Protein AF-A0A3D3VCA2-F1 (afdb_monomer_lite)

Radius of gyration: 20.14 Å; chains: 1; bounding box: 46×24×62 Å

Sequence (89 aa):
MKLVTLTRWAELTFEDPPSAATLRMWARCGRFDPPAQKVGRSYYVSSSARYFEPPPPEFIPDDDSLMSRIIRARAGIHRRPSRKKKPAS

pLDDT: mean 80.52, std 15.03, range [47.38, 95.12]

Structure (mmCIF, N/CA/C/O backbone):
data_AF-A0A3D3VCA2-F1
#
_entry.id   AF-A0A3D3VCA2-F1
#
loop_
_atom_site.group_PDB
_atom_site.id
_atom_site.type_symbol
_atom_site.label_atom_id
_atom_site.label_alt_id
_atom_site.label_comp_id
_atom_site.label_asym_id
_atom_site.label_entity_id
_atom_site.label_seq_id
_atom_site.pdbx_PDB_ins_code
_atom_site.Cartn_x
_atom_site.Cartn_y
_atom_site.Cartn_z
_atom_site.occupancy
_atom_site.B_iso_or_equiv
_atom_site.auth_seq_id
_atom_site.auth_comp_id
_atom_site.auth_asym_id
_atom_site.auth_atom_id
_atom_site.pdbx_PDB_model_num
ATOM 1 N N . MET A 1 1 ? -11.343 -8.249 13.002 1.00 66.38 1 MET A N 1
ATOM 2 C CA . MET A 1 1 ? -10.062 -7.840 12.381 1.00 66.38 1 MET A CA 1
ATOM 3 C C . MET A 1 1 ? -9.886 -6.342 12.566 1.00 66.38 1 MET A C 1
ATOM 5 O O . MET A 1 1 ? -10.854 -5.620 12.359 1.00 66.38 1 MET A O 1
ATOM 9 N N . LYS A 1 2 ? -8.712 -5.877 13.010 1.00 86.56 2 LYS A N 1
ATOM 10 C CA . LYS A 1 2 ? -8.464 -4.448 13.252 1.00 86.56 2 LYS A CA 1
ATOM 11 C C . LYS A 1 2 ? -7.815 -3.824 12.019 1.00 86.56 2 LYS A C 1
ATOM 13 O O . LYS A 1 2 ? -6.757 -4.272 11.585 1.00 86.56 2 LYS A O 1
ATOM 18 N N . LEU A 1 3 ? -8.460 -2.797 11.476 1.00 91.88 3 LEU A N 1
ATOM 19 C CA . LEU A 1 3 ? -7.925 -1.994 10.383 1.00 91.88 3 LEU A CA 1
ATOM 20 C C . LEU A 1 3 ? -7.054 -0.872 10.950 1.00 91.88 3 LEU A C 1
ATOM 22 O O . LEU A 1 3 ? -7.449 -0.173 11.883 1.00 91.88 3 LEU A O 1
ATOM 26 N N . VAL A 1 4 ? -5.865 -0.709 10.385 1.00 94.31 4 VAL A N 1
ATOM 27 C CA . VAL A 1 4 ? -4.893 0.327 10.744 1.00 94.31 4 VAL A CA 1
ATOM 28 C C . VAL A 1 4 ? -4.535 1.145 9.509 1.00 94.31 4 VAL A C 1
ATOM 30 O O . VAL A 1 4 ? -4.701 0.690 8.378 1.00 94.31 4 VAL A O 1
ATOM 33 N N . THR A 1 5 ? -4.072 2.377 9.704 1.00 95.12 5 THR A N 1
ATOM 34 C CA . THR A 1 5 ? -3.582 3.201 8.593 1.00 95.12 5 THR A CA 1
ATOM 35 C C . THR A 1 5 ? -2.287 2.618 8.034 1.00 95.12 5 THR A C 1
ATOM 37 O O . THR A 1 5 ? -1.535 1.956 8.750 1.00 95.12 5 THR A O 1
ATOM 40 N N . LEU A 1 6 ? -1.999 2.895 6.760 1.00 93.94 6 LEU A N 1
ATOM 41 C CA . LEU A 1 6 ? -0.776 2.415 6.110 1.00 93.94 6 LEU A CA 1
ATOM 42 C C . LEU A 1 6 ? 0.499 2.791 6.879 1.00 93.94 6 LEU A C 1
ATOM 44 O O . LEU A 1 6 ? 1.357 1.938 7.075 1.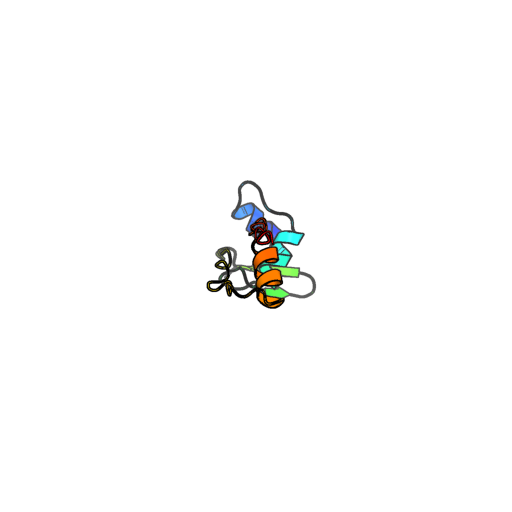00 93.94 6 LEU A O 1
ATOM 48 N N . THR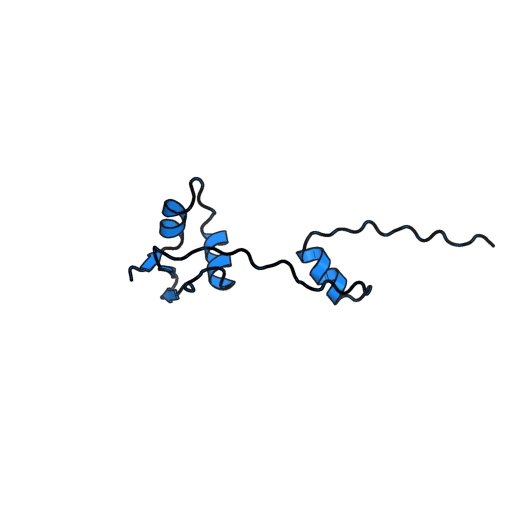 A 1 7 ? 0.607 4.041 7.339 1.00 93.88 7 THR A N 1
ATOM 49 C CA . THR A 1 7 ? 1.768 4.515 8.108 1.00 93.88 7 THR A CA 1
ATOM 50 C C . THR A 1 7 ? 1.931 3.722 9.398 1.00 93.88 7 THR A C 1
ATOM 52 O O . THR A 1 7 ? 3.018 3.238 9.689 1.00 93.88 7 THR A O 1
ATOM 55 N N . ARG A 1 8 ? 0.829 3.500 10.128 1.00 94.38 8 ARG A N 1
ATOM 56 C CA . ARG A 1 8 ? 0.871 2.754 11.384 1.00 94.38 8 ARG A CA 1
ATOM 57 C C . ARG A 1 8 ? 1.226 1.286 11.172 1.00 94.38 8 ARG A C 1
ATOM 59 O O . ARG A 1 8 ? 1.940 0.710 11.978 1.00 94.38 8 ARG A O 1
ATOM 66 N N . TRP A 1 9 ? 0.720 0.673 10.105 1.00 94.50 9 TRP A N 1
ATOM 67 C CA . TRP A 1 9 ? 1.102 -0.688 9.734 1.00 94.50 9 TRP A CA 1
ATOM 68 C C . TRP A 1 9 ? 2.599 -0.780 9.404 1.00 94.50 9 TRP A C 1
ATOM 70 O O . TRP A 1 9 ? 3.260 -1.717 9.842 1.00 94.50 9 TRP A O 1
ATOM 80 N N . ALA A 1 10 ? 3.145 0.213 8.698 1.00 93.69 10 ALA A N 1
ATOM 81 C CA . ALA A 1 10 ? 4.556 0.245 8.333 1.00 93.69 10 ALA A CA 1
ATOM 82 C C . ALA A 1 10 ? 5.474 0.387 9.555 1.00 93.69 10 ALA A C 1
ATOM 84 O O . ALA A 1 10 ? 6.424 -0.376 9.663 1.00 93.69 10 ALA A O 1
ATOM 85 N N . GLU A 1 11 ? 5.142 1.277 10.496 1.00 93.88 11 GLU A N 1
ATOM 86 C CA . GLU A 1 11 ? 5.856 1.440 11.778 1.00 93.88 11 GLU A CA 1
ATOM 87 C C . GLU A 1 11 ? 5.912 0.152 12.610 1.00 93.88 11 GLU A C 1
ATOM 89 O O . GLU A 1 11 ? 6.830 -0.046 13.394 1.00 93.88 11 GLU A O 1
ATOM 94 N N . LEU A 1 12 ? 4.895 -0.706 12.487 1.00 91.25 12 LEU A N 1
ATOM 95 C CA . LEU A 1 12 ? 4.827 -1.972 13.218 1.00 91.25 12 LEU A CA 1
ATOM 96 C C . LEU A 1 12 ? 5.552 -3.114 12.498 1.00 91.25 12 LEU A C 1
ATOM 98 O O . LEU A 1 12 ? 5.870 -4.117 13.130 1.00 91.25 12 LEU A O 1
ATOM 102 N N . THR A 1 13 ? 5.751 -2.993 11.185 1.00 90.38 13 THR A N 1
ATOM 103 C CA . THR A 1 13 ? 6.259 -4.081 10.335 1.00 90.38 13 THR A CA 1
ATOM 104 C C . THR A 1 13 ? 7.733 -3.901 9.989 1.00 90.38 13 THR A C 1
ATOM 106 O O . THR A 1 13 ? 8.452 -4.888 9.861 1.00 90.38 13 THR A O 1
ATOM 109 N N . PHE A 1 14 ? 8.185 -2.658 9.827 1.00 90.06 14 PHE A N 1
ATOM 110 C CA . PHE A 1 14 ? 9.543 -2.319 9.419 1.00 90.06 14 PHE A CA 1
ATOM 111 C C . PHE A 1 14 ? 10.236 -1.506 10.505 1.00 90.06 14 PHE A C 1
ATOM 113 O O . PHE A 1 14 ? 9.625 -0.631 11.113 1.00 90.06 14 PHE A O 1
ATOM 120 N N . GLU A 1 15 ? 11.526 -1.768 10.700 1.00 89.56 15 GLU A N 1
ATOM 121 C CA . GLU A 1 15 ? 12.380 -0.951 11.565 1.00 89.56 15 GLU A CA 1
ATOM 122 C C . GLU A 1 15 ? 12.567 0.461 10.985 1.00 89.56 15 GLU A C 1
ATOM 124 O O . GLU A 1 15 ? 12.446 1.444 11.711 1.00 89.56 15 GLU A O 1
ATOM 129 N N . ASP A 1 16 ? 12.757 0.560 9.663 1.00 91.81 16 ASP A N 1
ATOM 130 C CA . ASP A 1 16 ? 12.760 1.825 8.923 1.00 91.81 16 ASP A CA 1
ATOM 131 C C . ASP A 1 16 ? 11.553 1.887 7.966 1.00 91.81 16 ASP A C 1
ATOM 133 O O . ASP A 1 16 ? 11.535 1.215 6.924 1.00 91.81 16 ASP A O 1
ATOM 137 N N . PRO A 1 17 ? 10.482 2.618 8.325 1.00 91.62 17 PRO A N 1
ATOM 138 C CA . PRO A 1 17 ? 9.248 2.604 7.561 1.00 91.62 17 PRO A CA 1
ATOM 139 C C . PRO A 1 17 ? 9.381 3.385 6.241 1.00 91.62 17 PRO A C 1
ATOM 141 O O . PRO A 1 17 ? 9.808 4.542 6.222 1.00 91.62 17 PRO A O 1
ATOM 144 N N . PRO A 1 18 ? 8.918 2.821 5.109 1.00 91.06 18 PRO A N 1
ATOM 145 C CA . PRO A 1 18 ? 8.910 3.532 3.838 1.00 91.06 18 PRO A CA 1
ATOM 146 C C . PRO A 1 18 ? 7.942 4.722 3.862 1.00 91.06 18 PRO A C 1
ATOM 148 O O . PRO A 1 18 ? 6.949 4.752 4.592 1.00 91.06 18 PRO A O 1
ATOM 151 N N . SER A 1 19 ? 8.183 5.693 2.976 1.00 93.44 19 SER A N 1
ATOM 152 C CA . SER A 1 19 ? 7.350 6.896 2.890 1.00 93.44 19 SER A CA 1
ATOM 153 C C . SER A 1 19 ? 5.861 6.585 2.656 1.00 93.44 19 SER A C 1
ATOM 155 O O . SER A 1 19 ? 5.482 5.642 1.951 1.00 93.44 19 SER A O 1
ATOM 157 N N . ALA A 1 20 ? 4.986 7.470 3.140 1.00 91.25 20 ALA A N 1
ATOM 158 C CA . ALA A 1 20 ? 3.542 7.351 2.931 1.00 91.25 20 ALA A CA 1
ATOM 159 C C . ALA A 1 20 ? 3.127 7.329 1.444 1.00 91.25 20 ALA A C 1
ATOM 161 O O . ALA A 1 20 ? 2.045 6.838 1.112 1.00 91.25 20 ALA A O 1
ATOM 162 N N . ALA A 1 21 ? 3.943 7.879 0.537 1.00 92.88 21 ALA A N 1
ATOM 163 C CA . ALA A 1 21 ? 3.703 7.810 -0.904 1.00 92.88 21 ALA A CA 1
ATOM 164 C C . ALA A 1 21 ? 3.941 6.391 -1.446 1.00 92.88 21 ALA A C 1
ATOM 166 O O . ALA A 1 21 ? 3.103 5.871 -2.189 1.00 92.88 21 ALA A O 1
ATOM 167 N N . THR A 1 22 ? 5.026 5.746 -1.011 1.00 92.62 22 THR A N 1
ATOM 168 C CA . THR A 1 22 ? 5.363 4.354 -1.346 1.00 92.62 22 THR A CA 1
ATOM 169 C C . THR A 1 22 ? 4.289 3.395 -0.843 1.00 92.62 22 THR A C 1
ATOM 171 O O . THR A 1 22 ? 3.782 2.575 -1.605 1.00 92.62 22 THR A O 1
ATOM 174 N N . LEU A 1 23 ? 3.839 3.563 0.401 1.00 93.00 23 LEU A N 1
ATOM 175 C CA . LEU A 1 23 ? 2.772 2.736 0.966 1.00 93.00 23 LEU A CA 1
ATOM 176 C C . LEU A 1 23 ? 1.453 2.880 0.191 1.00 93.00 23 LEU A C 1
ATOM 178 O O . LEU A 1 23 ? 0.772 1.896 -0.100 1.00 93.00 23 LEU A O 1
ATOM 182 N N . ARG A 1 24 ? 1.092 4.109 -0.206 1.00 93.00 24 ARG A N 1
ATOM 183 C CA . ARG A 1 24 ? -0.084 4.353 -1.059 1.00 93.00 24 ARG A CA 1
ATOM 184 C C . ARG A 1 24 ? 0.071 3.737 -2.447 1.00 93.00 24 ARG A C 1
ATOM 186 O O . ARG A 1 24 ? -0.921 3.307 -3.033 1.00 93.00 24 ARG A O 1
ATOM 193 N N . MET A 1 25 ? 1.282 3.702 -3.003 1.00 92.62 25 MET A N 1
ATOM 194 C CA . MET A 1 25 ? 1.556 2.969 -4.239 1.00 92.62 25 MET A CA 1
ATOM 195 C C . MET A 1 25 ? 1.310 1.470 -4.041 1.00 92.62 25 MET A C 1
ATOM 197 O O . MET A 1 25 ? 0.594 0.887 -4.846 1.00 92.62 25 MET A O 1
ATOM 201 N N . TRP A 1 26 ? 1.807 0.866 -2.960 1.00 93.44 26 TRP A N 1
ATOM 202 C CA . TRP A 1 26 ? 1.572 -0.550 -2.657 1.00 93.44 26 TRP A CA 1
ATOM 203 C C . TRP A 1 26 ? 0.088 -0.886 -2.528 1.00 93.44 26 TRP A C 1
ATOM 205 O O . TRP A 1 26 ? -0.365 -1.854 -3.134 1.00 93.44 26 TRP A O 1
ATOM 215 N N . ALA A 1 27 ? -0.681 -0.043 -1.834 1.00 92.56 27 ALA A N 1
ATOM 216 C CA . ALA A 1 27 ? -2.127 -0.209 -1.709 1.00 92.56 27 ALA A CA 1
ATOM 217 C C . ALA A 1 27 ? -2.841 -0.156 -3.069 1.00 92.56 27 ALA A C 1
ATOM 219 O O . ALA A 1 27 ? -3.688 -0.998 -3.347 1.00 92.56 27 ALA A O 1
ATOM 220 N N . ARG A 1 28 ? -2.468 0.787 -3.948 1.00 90.88 28 ARG A N 1
ATOM 221 C CA . ARG A 1 28 ? -3.027 0.879 -5.310 1.00 90.88 28 ARG A CA 1
ATOM 222 C C . ARG A 1 28 ? -2.640 -0.303 -6.196 1.00 90.88 28 ARG A C 1
ATOM 224 O O . ARG A 1 28 ? -3.435 -0.714 -7.029 1.00 90.88 28 ARG A O 1
ATOM 231 N N . CYS A 1 29 ? -1.427 -0.821 -6.032 1.00 89.75 29 CYS A N 1
ATOM 232 C CA . CYS A 1 29 ? -0.926 -1.968 -6.782 1.00 89.75 29 CYS A CA 1
ATOM 233 C C . CYS A 1 29 ? -1.394 -3.316 -6.211 1.00 89.75 29 CYS A C 1
ATOM 235 O O . CYS A 1 29 ? -1.008 -4.344 -6.756 1.00 89.75 29 CYS A O 1
ATOM 237 N N . GLY A 1 30 ? -2.170 -3.326 -5.121 1.00 89.94 30 GLY A N 1
ATOM 238 C CA . GLY A 1 30 ? -2.662 -4.556 -4.505 1.00 89.94 30 GLY A CA 1
ATOM 239 C C . GLY A 1 30 ? -1.567 -5.414 -3.870 1.00 89.94 30 GLY A C 1
ATOM 240 O O . GLY A 1 30 ? -1.706 -6.623 -3.850 1.00 89.94 30 GLY A O 1
ATOM 241 N N . ARG A 1 31 ? -0.485 -4.815 -3.353 1.00 90.75 31 ARG A N 1
ATOM 242 C CA . ARG A 1 31 ? 0.676 -5.530 -2.774 1.00 90.75 31 ARG A CA 1
ATOM 243 C C . ARG A 1 31 ? 0.502 -5.953 -1.308 1.00 90.75 31 ARG A C 1
ATOM 245 O O . ARG A 1 31 ? 1.486 -6.139 -0.594 1.00 90.75 31 ARG A O 1
ATOM 252 N N . PHE A 1 32 ? -0.738 -6.021 -0.837 1.00 92.62 32 PHE A N 1
ATOM 253 C CA . PHE A 1 32 ? -1.074 -6.397 0.533 1.00 92.62 32 PHE A CA 1
ATOM 254 C C . PHE A 1 32 ? -2.002 -7.600 0.524 1.00 92.62 32 PHE A C 1
ATOM 256 O O . PHE A 1 32 ? -2.949 -7.634 -0.260 1.00 92.62 32 PHE A O 1
ATOM 263 N N . ASP A 1 33 ? -1.744 -8.545 1.420 1.00 91.12 33 ASP A N 1
ATOM 264 C CA . ASP A 1 33 ? -2.622 -9.681 1.682 1.00 91.12 33 ASP A CA 1
ATOM 265 C C . ASP A 1 33 ? -2.967 -9.731 3.181 1.00 91.12 33 ASP A C 1
ATOM 267 O O . ASP A 1 33 ? -2.069 -9.980 3.997 1.00 91.12 33 ASP A O 1
ATOM 271 N N . PRO A 1 34 ? -4.220 -9.445 3.591 1.00 91.75 34 PRO A N 1
ATOM 272 C CA . PRO A 1 34 ? -5.379 -9.073 2.764 1.00 91.75 34 PRO A CA 1
ATOM 273 C C . PRO A 1 34 ? -5.250 -7.689 2.087 1.00 91.75 34 PRO A C 1
ATOM 275 O O . PRO A 1 34 ? -4.516 -6.830 2.590 1.00 91.75 34 PRO A O 1
ATOM 278 N N . PRO A 1 35 ? -5.989 -7.425 0.988 1.00 91.81 35 PRO A N 1
ATOM 279 C CA . PRO A 1 35 ? -5.894 -6.174 0.238 1.00 91.81 35 PRO A CA 1
ATOM 280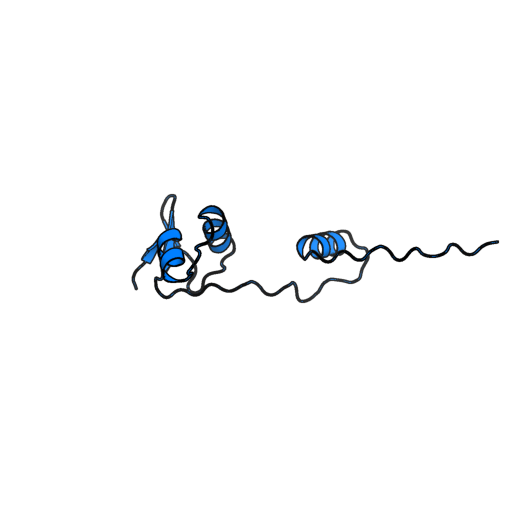 C C . PRO A 1 35 ? -6.289 -4.951 1.071 1.00 91.81 35 PRO A C 1
ATOM 282 O O . PRO A 1 35 ? -7.183 -4.996 1.918 1.00 91.81 35 PRO A O 1
ATOM 285 N N . ALA A 1 36 ? -5.630 -3.823 0.797 1.00 93.62 36 ALA A N 1
ATOM 286 C CA . ALA A 1 36 ? -5.915 -2.563 1.471 1.00 93.62 36 ALA A CA 1
ATOM 287 C C . ALA A 1 36 ? -7.300 -2.017 1.079 1.00 93.62 36 ALA A C 1
ATOM 289 O O . ALA A 1 36 ? -7.652 -1.940 -0.098 1.00 93.62 36 ALA A O 1
ATOM 290 N N . GLN A 1 37 ? -8.059 -1.560 2.071 1.00 94.00 37 GLN A N 1
ATOM 291 C CA . GLN A 1 37 ? -9.372 -0.957 1.896 1.00 94.00 37 GLN A CA 1
ATOM 292 C C . GLN A 1 37 ? -9.259 0.566 1.814 1.00 94.00 37 GLN A C 1
ATOM 294 O O . GLN A 1 37 ? -8.713 1.224 2.703 1.00 94.00 37 GLN A O 1
ATOM 299 N N . LYS A 1 38 ? -9.806 1.154 0.749 1.00 94.56 38 LYS A N 1
ATOM 300 C CA . LYS A 1 38 ? -9.903 2.609 0.611 1.00 94.56 38 LYS A CA 1
ATOM 301 C C . LYS A 1 38 ? -11.155 3.109 1.330 1.00 94.56 38 LYS A C 1
ATOM 303 O O . LYS A 1 38 ? -12.264 2.749 0.950 1.00 94.56 38 LYS A O 1
ATOM 308 N N . VAL A 1 39 ? -10.976 3.968 2.330 1.00 93.88 39 VAL A N 1
ATOM 309 C CA . VAL A 1 39 ? -12.067 4.597 3.088 1.00 93.88 39 VAL A CA 1
ATOM 310 C C . VAL A 1 39 ? -11.883 6.113 3.020 1.00 93.88 39 VAL A C 1
ATOM 312 O O . VAL A 1 39 ? -10.947 6.680 3.589 1.00 93.88 39 VAL A O 1
ATOM 315 N N . GLY A 1 40 ? -12.751 6.781 2.255 1.00 91.94 40 GLY A N 1
ATOM 316 C CA . GLY A 1 40 ? -12.642 8.214 1.973 1.00 91.94 40 GLY A CA 1
ATOM 317 C C . GLY A 1 40 ? -11.339 8.570 1.246 1.00 91.94 40 GLY A C 1
ATOM 318 O O . GLY A 1 40 ? -11.065 8.091 0.142 1.00 91.94 40 GLY A O 1
ATOM 319 N N . ARG A 1 41 ? -10.527 9.432 1.871 1.00 89.44 41 ARG A N 1
ATOM 320 C CA . ARG A 1 41 ? -9.221 9.878 1.345 1.00 89.44 41 ARG A CA 1
ATOM 321 C C . ARG A 1 41 ? -8.041 9.024 1.825 1.00 89.44 41 ARG A C 1
ATOM 323 O O . ARG A 1 41 ? -6.914 9.269 1.396 1.00 89.44 41 ARG A O 1
ATOM 330 N N . SER A 1 42 ? -8.296 8.031 2.673 1.00 91.81 42 SER A N 1
ATOM 331 C CA . SER A 1 42 ? -7.273 7.232 3.346 1.00 91.81 42 SER A CA 1
ATOM 332 C C . SER A 1 42 ? -7.358 5.758 2.953 1.00 91.81 42 SER A C 1
ATOM 334 O O . SER A 1 42 ? -8.402 5.261 2.532 1.00 91.81 42 SER A O 1
ATOM 336 N N . TYR A 1 43 ? -6.236 5.056 3.093 1.00 94.06 43 TYR A N 1
ATOM 337 C CA . TYR A 1 43 ? -6.165 3.605 2.943 1.00 94.06 43 TYR A CA 1
ATOM 338 C C . TYR A 1 43 ? -5.942 2.970 4.307 1.00 94.06 43 TYR A C 1
ATOM 340 O O . TYR A 1 43 ? -5.136 3.456 5.108 1.00 94.06 43 TYR A O 1
ATOM 348 N N . TYR A 1 44 ? -6.641 1.867 4.523 1.00 94.38 44 TYR A N 1
ATOM 349 C CA . TYR A 1 44 ? -6.555 1.047 5.712 1.00 94.38 44 TYR A CA 1
ATOM 350 C C . TYR A 1 44 ? -6.156 -0.365 5.319 1.00 94.38 44 TYR A C 1
ATOM 352 O O . TYR A 1 44 ? -6.541 -0.865 4.265 1.00 94.38 44 TYR A O 1
ATOM 360 N N . VAL A 1 45 ? -5.378 -1.010 6.168 1.00 94.81 45 VAL A N 1
ATOM 361 C CA . VAL A 1 45 ? -4.892 -2.370 5.965 1.00 94.81 45 VAL A CA 1
ATOM 362 C C . VAL A 1 45 ? -5.105 -3.160 7.252 1.00 94.81 45 VAL A C 1
ATOM 364 O O . VAL A 1 45 ? -5.183 -2.575 8.336 1.00 94.81 45 VAL A O 1
ATOM 367 N N . SER A 1 46 ? -5.261 -4.480 7.156 1.00 93.88 46 SER A N 1
ATOM 368 C CA . SER A 1 46 ? -5.305 -5.315 8.358 1.00 93.88 46 SER A CA 1
ATOM 369 C C . SER A 1 46 ? -3.988 -5.181 9.122 1.00 93.88 46 SER A C 1
ATOM 371 O O . SER A 1 46 ? -2.918 -5.201 8.517 1.00 93.88 46 SER A O 1
ATOM 373 N N . SER A 1 47 ? -4.041 -5.105 10.453 1.00 91.75 47 SER A N 1
ATOM 374 C CA . SER A 1 47 ? -2.827 -5.117 11.283 1.00 91.75 47 SER A CA 1
ATOM 375 C C . SER A 1 47 ? -1.982 -6.382 11.092 1.00 91.75 47 SER A C 1
ATOM 377 O O . SER A 1 47 ? -0.797 -6.369 11.385 1.00 91.75 47 SER A O 1
ATOM 379 N N . SER A 1 48 ? -2.595 -7.466 10.612 1.00 90.88 48 SER A N 1
ATOM 380 C CA . SER A 1 48 ? -1.942 -8.740 10.300 1.00 90.88 48 SER A CA 1
ATOM 381 C C . SER A 1 48 ? -1.630 -8.919 8.811 1.00 90.88 48 SER A C 1
ATOM 383 O O . SER A 1 48 ? -1.312 -10.031 8.395 1.00 90.88 48 SER A O 1
ATOM 385 N N . ALA A 1 49 ? -1.811 -7.885 7.984 1.00 91.94 49 ALA A N 1
ATOM 386 C CA . ALA A 1 49 ? -1.536 -7.998 6.558 1.00 91.94 49 ALA A CA 1
ATOM 387 C C . ALA A 1 49 ? -0.037 -8.131 6.300 1.00 91.94 49 ALA A C 1
ATOM 389 O O . ALA A 1 49 ? 0.780 -7.539 7.010 1.00 91.94 49 ALA A O 1
ATOM 390 N N . ARG A 1 50 ? 0.310 -8.856 5.239 1.00 91.19 50 ARG A N 1
ATOM 391 C CA . ARG A 1 50 ? 1.684 -8.982 4.757 1.00 91.19 50 ARG A CA 1
ATOM 392 C C . ARG A 1 50 ? 1.864 -8.212 3.460 1.00 91.19 50 ARG A C 1
ATOM 394 O O . ARG A 1 50 ? 0.969 -8.186 2.616 1.00 91.19 50 ARG A O 1
ATOM 401 N N . TYR A 1 51 ? 3.035 -7.602 3.316 1.00 91.44 51 TYR A N 1
ATOM 402 C CA . TYR A 1 51 ? 3.493 -7.078 2.037 1.00 91.44 51 TYR A CA 1
ATOM 403 C C . TYR A 1 51 ? 4.069 -8.215 1.197 1.00 91.44 51 TYR A C 1
ATOM 405 O O . TYR A 1 51 ? 4.807 -9.053 1.716 1.00 91.44 51 TYR A O 1
ATOM 413 N N . PHE A 1 52 ? 3.761 -8.216 -0.095 1.00 89.62 52 PHE A N 1
ATOM 414 C CA . PHE A 1 52 ? 4.421 -9.077 -1.064 1.00 89.62 52 PHE A CA 1
ATOM 415 C C . PHE A 1 52 ? 4.920 -8.247 -2.243 1.00 89.62 52 PHE A C 1
ATOM 417 O O . PHE A 1 52 ? 4.239 -7.347 -2.747 1.00 89.62 52 PHE A O 1
ATOM 424 N N . GLU A 1 53 ? 6.138 -8.542 -2.679 1.00 83.75 53 GLU A N 1
ATOM 425 C CA . GLU A 1 53 ? 6.690 -7.946 -3.884 1.00 83.75 53 GLU A CA 1
ATOM 426 C C . GLU A 1 53 ? 6.108 -8.669 -5.107 1.00 83.75 53 GLU A C 1
ATOM 428 O O . GLU A 1 53 ? 6.071 -9.903 -5.115 1.00 83.75 53 GLU A O 1
ATOM 433 N N . PRO A 1 54 ? 5.592 -7.949 -6.123 1.00 75.44 54 PRO A N 1
ATOM 434 C CA . PRO A 1 54 ? 5.109 -8.606 -7.326 1.00 75.44 54 PRO A CA 1
ATOM 435 C C . PRO A 1 54 ? 6.264 -9.358 -7.994 1.00 75.44 54 PRO A C 1
ATOM 437 O O . PRO A 1 54 ? 7.367 -8.806 -8.075 1.00 75.44 54 PRO A O 1
ATOM 440 N N . PRO A 1 55 ? 6.021 -10.579 -8.504 1.00 72.94 55 PRO A N 1
ATOM 441 C CA . PRO A 1 55 ? 7.045 -11.289 -9.242 1.00 72.94 55 PRO A CA 1
ATOM 442 C C . PRO A 1 55 ? 7.486 -10.436 -10.441 1.00 72.94 55 PRO A C 1
ATOM 444 O O . PRO A 1 55 ? 6.655 -9.747 -11.054 1.00 72.94 55 PRO A O 1
ATOM 447 N N . PRO A 1 56 ? 8.785 -10.445 -10.783 1.00 67.12 56 PRO A N 1
ATOM 448 C CA . PRO A 1 56 ? 9.232 -9.871 -12.040 1.00 67.12 56 PRO A CA 1
ATOM 449 C C . PRO A 1 56 ? 8.451 -10.522 -13.193 1.00 67.12 56 PRO A C 1
ATOM 451 O O . PRO A 1 56 ? 8.043 -11.679 -13.078 1.00 67.12 56 PRO A O 1
ATOM 454 N N . PRO A 1 57 ? 8.203 -9.792 -14.294 1.00 65.50 57 PRO A N 1
ATOM 455 C CA . PRO A 1 57 ? 7.434 -10.326 -15.410 1.00 65.50 57 PRO A CA 1
ATOM 456 C C . PRO A 1 57 ? 8.083 -11.625 -15.904 1.00 65.50 57 PRO A C 1
ATOM 458 O O . PRO A 1 57 ? 9.228 -11.607 -16.352 1.00 65.50 57 PRO A O 1
ATOM 461 N N . GLU A 1 58 ? 7.348 -12.738 -15.810 1.00 65.75 58 GLU A N 1
ATOM 462 C CA . GLU A 1 58 ? 7.831 -14.094 -16.127 1.00 65.75 58 GLU A CA 1
ATOM 463 C C . GLU A 1 58 ? 8.336 -14.223 -17.571 1.00 65.75 58 GLU A C 1
ATOM 465 O O . GLU A 1 58 ? 9.177 -15.066 -17.874 1.00 65.75 58 GLU A O 1
ATOM 470 N N . PHE A 1 59 ? 7.853 -13.356 -18.463 1.00 66.31 59 PHE A N 1
ATOM 471 C CA . PHE A 1 59 ? 8.230 -13.331 -19.864 1.00 66.31 59 PHE A CA 1
ATOM 472 C C . PHE A 1 59 ? 8.634 -11.916 -20.275 1.00 66.31 59 PHE A C 1
ATOM 474 O O . PHE A 1 59 ? 7.803 -11.014 -20.399 1.00 66.31 59 PHE A O 1
ATOM 481 N N . ILE A 1 60 ? 9.932 -11.722 -20.502 1.00 62.59 60 ILE A N 1
ATOM 482 C CA . ILE A 1 60 ? 10.442 -10.598 -21.284 1.00 62.59 60 ILE A CA 1
ATOM 483 C C . ILE A 1 60 ? 10.572 -11.147 -22.706 1.00 62.59 60 ILE A C 1
ATOM 485 O O . ILE A 1 60 ? 11.495 -11.928 -22.942 1.00 62.59 60 ILE A O 1
ATOM 489 N N . PRO A 1 61 ? 9.672 -10.803 -23.645 1.00 63.12 61 PRO A N 1
ATOM 490 C CA . PRO A 1 61 ? 9.825 -11.254 -25.018 1.00 63.12 61 PRO A CA 1
ATOM 491 C C . PRO A 1 61 ? 11.168 -10.733 -25.544 1.00 63.12 61 PRO A C 1
ATOM 493 O O . PRO A 1 61 ? 11.408 -9.528 -25.520 1.00 63.12 61 PRO A O 1
ATOM 496 N N . ASP A 1 62 ? 12.047 -11.617 -26.015 1.00 66.06 62 ASP A N 1
ATOM 497 C CA . ASP A 1 62 ? 13.365 -11.247 -26.568 1.00 66.06 62 ASP A CA 1
ATOM 498 C C . ASP A 1 62 ? 13.278 -10.668 -28.000 1.00 66.06 62 ASP A C 1
ATOM 500 O O . ASP A 1 62 ? 14.283 -10.544 -28.696 1.00 66.06 62 ASP A O 1
ATOM 504 N N . ASP A 1 63 ? 12.075 -10.292 -28.439 1.00 69.50 63 ASP A N 1
ATOM 505 C CA . ASP A 1 63 ? 11.850 -9.482 -29.636 1.00 69.50 63 ASP A CA 1
ATOM 506 C C . ASP A 1 63 ? 12.279 -8.019 -29.385 1.00 69.50 63 ASP A C 1
ATOM 508 O O . ASP A 1 63 ? 12.112 -7.482 -28.288 1.00 69.50 63 ASP A O 1
ATOM 512 N N . ASP A 1 64 ? 12.785 -7.352 -30.423 1.00 69.44 64 ASP A N 1
ATOM 513 C CA . ASP A 1 64 ? 13.076 -5.915 -30.478 1.00 69.44 64 ASP A CA 1
ATOM 514 C C . ASP A 1 64 ? 11.803 -5.031 -30.491 1.00 69.44 64 ASP A C 1
ATOM 516 O O . ASP A 1 64 ? 11.892 -3.802 -30.610 1.00 69.44 64 ASP A O 1
ATOM 520 N N . SER A 1 65 ? 10.610 -5.623 -30.334 1.00 80.56 65 SER A N 1
ATOM 521 C CA . SER A 1 65 ? 9.339 -4.903 -30.224 1.00 80.56 65 SER A CA 1
ATOM 522 C C . SER A 1 65 ? 9.366 -3.787 -29.167 1.00 80.56 65 SER A C 1
ATOM 524 O O . SER A 1 65 ? 9.996 -3.875 -28.105 1.00 80.56 65 SER A O 1
ATOM 526 N N . LEU A 1 66 ? 8.600 -2.720 -29.416 1.00 77.19 66 LEU A N 1
ATOM 527 C CA 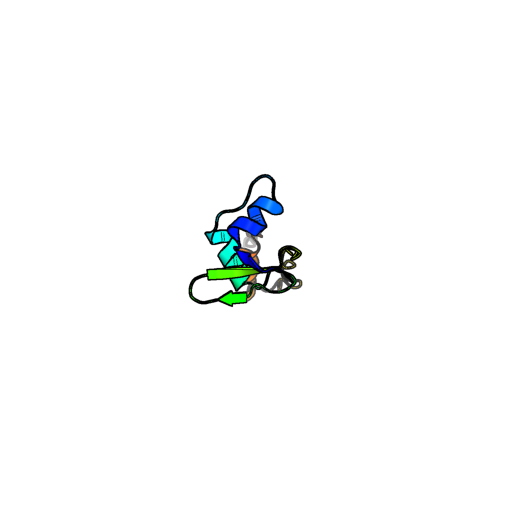. LEU A 1 66 ? 8.439 -1.610 -28.471 1.00 77.19 66 LEU A CA 1
ATOM 528 C C . LEU A 1 66 ? 7.971 -2.091 -27.087 1.00 77.19 66 LEU A C 1
ATOM 530 O O . LEU A 1 66 ? 8.431 -1.564 -26.072 1.00 77.19 66 LEU A O 1
ATOM 534 N N . MET A 1 67 ? 7.095 -3.098 -27.048 1.00 76.00 67 MET A N 1
ATOM 535 C CA . MET A 1 67 ? 6.565 -3.665 -25.806 1.00 76.00 67 MET A CA 1
ATOM 536 C C . MET A 1 67 ? 7.670 -4.319 -24.982 1.00 76.00 67 MET A C 1
ATOM 538 O O . MET A 1 67 ? 7.802 -4.023 -23.793 1.00 76.00 67 MET A O 1
ATOM 542 N N . SER A 1 68 ? 8.532 -5.107 -25.624 1.00 73.50 68 SER A N 1
ATOM 543 C CA . SER A 1 68 ? 9.705 -5.711 -24.992 1.00 73.50 68 SER A CA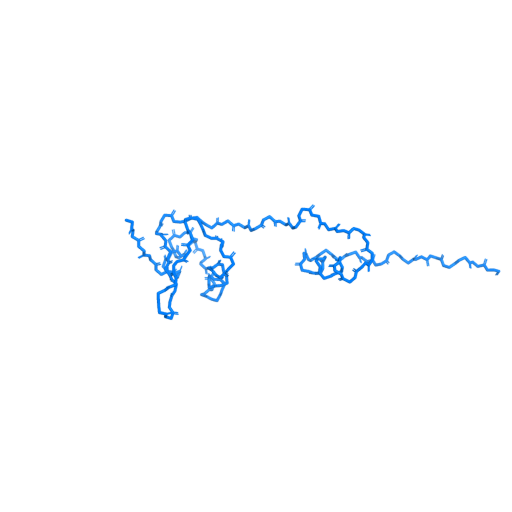 1
ATOM 544 C C . SER A 1 68 ? 10.644 -4.656 -24.413 1.00 73.50 68 SER A C 1
ATOM 546 O O . SER A 1 68 ? 11.085 -4.773 -23.269 1.00 73.50 68 SER A O 1
ATOM 548 N N . ARG A 1 69 ? 10.896 -3.565 -25.151 1.00 72.06 69 ARG A N 1
ATOM 549 C CA . ARG A 1 69 ? 11.730 -2.451 -24.665 1.00 72.06 69 ARG A CA 1
ATOM 550 C C . ARG A 1 69 ? 11.123 -1.756 -23.444 1.00 72.06 69 ARG A C 1
ATOM 552 O O . ARG A 1 69 ? 11.858 -1.443 -22.511 1.00 72.06 69 ARG A O 1
ATOM 559 N N . ILE A 1 70 ? 9.806 -1.525 -23.427 1.00 80.94 70 ILE A N 1
ATOM 560 C CA . ILE A 1 70 ? 9.109 -0.888 -22.296 1.00 80.94 70 ILE A CA 1
ATOM 561 C C . ILE A 1 70 ? 9.146 -1.791 -21.057 1.00 80.94 70 ILE A C 1
ATOM 563 O O . ILE A 1 70 ? 9.462 -1.317 -19.965 1.00 80.94 70 ILE A O 1
ATOM 567 N N . ILE A 1 71 ? 8.859 -3.087 -21.217 1.00 75.50 71 ILE A N 1
ATOM 568 C CA . ILE A 1 71 ? 8.909 -4.072 -20.125 1.00 75.50 71 ILE A CA 1
ATOM 569 C C . ILE A 1 71 ? 10.328 -4.146 -19.554 1.00 75.50 71 ILE A C 1
ATOM 571 O O . ILE A 1 71 ? 10.516 -4.049 -18.342 1.00 75.50 71 ILE A O 1
ATOM 575 N N . ARG A 1 72 ? 11.340 -4.226 -20.424 1.00 69.00 72 ARG A N 1
ATOM 576 C CA . ARG A 1 72 ? 12.745 -4.321 -20.024 1.00 69.00 72 ARG A CA 1
ATOM 577 C C . ARG A 1 72 ? 13.247 -3.053 -19.318 1.00 69.00 72 ARG A C 1
ATOM 579 O O . ARG A 1 72 ? 13.971 -3.157 -18.330 1.00 69.00 72 ARG A O 1
ATOM 586 N N . ALA A 1 73 ? 12.827 -1.870 -19.775 1.00 68.19 73 ALA A N 1
ATOM 587 C CA . ALA A 1 73 ? 13.136 -0.598 -19.121 1.00 68.19 73 ALA A CA 1
ATOM 588 C C . ALA A 1 73 ? 12.515 -0.505 -17.718 1.00 68.19 73 ALA A C 1
ATOM 590 O O . ALA A 1 73 ? 13.188 -0.086 -16.781 1.00 68.19 73 ALA A O 1
ATOM 591 N N . ARG A 1 74 ? 11.263 -0.956 -17.552 1.00 68.62 74 ARG A N 1
ATOM 592 C CA . ARG A 1 74 ? 10.610 -1.041 -16.233 1.00 68.62 74 ARG A CA 1
ATOM 593 C C . ARG A 1 74 ? 11.310 -2.023 -15.296 1.00 68.62 74 ARG A C 1
ATOM 595 O O . ARG A 1 74 ? 11.362 -1.769 -14.100 1.00 68.62 74 ARG A O 1
ATOM 602 N N . ALA A 1 75 ? 11.852 -3.110 -15.838 1.00 67.00 75 ALA A N 1
ATOM 603 C CA . ALA A 1 75 ? 12.603 -4.109 -15.085 1.00 67.00 75 ALA A CA 1
ATOM 604 C C . ALA A 1 75 ? 14.064 -3.700 -14.791 1.00 67.00 75 ALA A C 1
ATOM 606 O O . ALA A 1 75 ? 14.782 -4.460 -14.151 1.00 67.00 75 ALA A O 1
ATOM 607 N N . GLY A 1 76 ? 14.535 -2.541 -15.272 1.00 61.62 76 GLY A N 1
ATOM 608 C CA . GLY A 1 76 ? 15.914 -2.081 -15.054 1.00 61.62 76 GLY A CA 1
ATOM 609 C C . GLY A 1 76 ? 16.987 -2.884 -15.806 1.00 61.62 76 GLY A C 1
ATOM 610 O O . GLY A 1 76 ? 18.177 -2.737 -15.534 1.00 61.62 76 GLY A O 1
ATOM 611 N N . ILE A 1 77 ? 16.601 -3.729 -16.768 1.00 62.53 77 ILE A N 1
ATOM 612 C CA . ILE A 1 77 ? 17.535 -4.592 -17.501 1.00 62.53 77 ILE A CA 1
ATOM 613 C C . ILE A 1 77 ? 18.076 -3.820 -18.711 1.00 62.53 77 ILE A C 1
ATOM 615 O O . ILE A 1 77 ? 17.501 -3.802 -19.796 1.00 62.53 77 ILE A O 1
ATOM 619 N N . HIS A 1 78 ? 19.216 -3.157 -18.566 1.00 56.94 78 HIS A N 1
ATOM 620 C CA . HIS A 1 78 ? 19.883 -2.531 -19.707 1.00 56.94 78 HIS A CA 1
ATOM 621 C C . HIS A 1 78 ? 20.840 -3.523 -20.375 1.00 56.94 78 HIS A C 1
ATOM 623 O O . HIS A 1 78 ? 21.975 -3.698 -19.938 1.00 56.94 78 HIS A O 1
ATOM 629 N N . ARG A 1 79 ? 20.425 -4.150 -21.488 1.00 54.22 79 ARG A N 1
ATOM 630 C CA . ARG A 1 79 ? 21.412 -4.717 -22.420 1.00 54.22 79 ARG A CA 1
ATOM 631 C C . ARG A 1 79 ? 22.084 -3.555 -23.149 1.00 54.22 79 ARG A C 1
ATOM 633 O O . ARG A 1 79 ? 21.424 -2.842 -23.902 1.00 54.22 79 ARG A O 1
ATOM 640 N N . ARG A 1 80 ? 23.398 -3.378 -22.958 1.00 47.38 80 ARG A N 1
ATOM 641 C CA . ARG A 1 80 ? 24.213 -2.603 -23.908 1.00 47.38 80 ARG A CA 1
ATOM 642 C C . ARG A 1 80 ? 23.982 -3.217 -25.294 1.00 47.38 80 ARG A C 1
ATOM 644 O O . ARG A 1 80 ? 24.141 -4.434 -25.417 1.00 47.38 80 ARG A O 1
ATOM 651 N N . PRO A 1 81 ? 23.592 -2.442 -26.318 1.00 50.31 81 PRO A N 1
ATOM 652 C CA . PRO A 1 81 ? 23.437 -3.001 -27.650 1.00 50.31 81 PRO A CA 1
ATOM 653 C C . PRO A 1 81 ? 24.780 -3.595 -28.083 1.00 50.31 81 PRO A C 1
ATOM 655 O O . PRO A 1 81 ? 25.801 -2.905 -28.105 1.00 50.31 81 PRO A O 1
ATOM 658 N N . SER A 1 82 ? 24.786 -4.896 -28.387 1.00 53.84 82 SER A N 1
ATOM 659 C CA . SER A 1 82 ? 25.937 -5.542 -29.009 1.00 53.84 82 SER A CA 1
ATOM 660 C C . SER A 1 82 ? 26.123 -4.902 -30.380 1.00 53.84 82 SER A C 1
ATOM 662 O O . SER A 1 82 ? 25.265 -5.019 -31.258 1.00 53.84 82 SER A O 1
ATOM 664 N N . ARG A 1 83 ? 27.215 -4.148 -30.534 1.00 50.78 83 ARG A N 1
ATOM 665 C CA . ARG A 1 83 ? 27.615 -3.493 -31.780 1.00 50.78 83 ARG A CA 1
ATOM 666 C C . ARG A 1 83 ? 27.764 -4.575 -32.850 1.00 50.78 83 ARG A C 1
ATOM 668 O O . ARG A 1 83 ? 28.806 -5.221 -32.924 1.00 50.78 83 ARG A O 1
ATOM 675 N N . LYS A 1 84 ? 26.736 -4.780 -33.684 1.00 53.56 84 LYS A N 1
ATOM 676 C CA . LYS A 1 84 ? 26.870 -5.608 -34.886 1.00 53.56 84 LYS A CA 1
ATOM 677 C C . LYS A 1 84 ? 27.985 -4.988 -35.731 1.00 53.56 84 LYS A C 1
ATOM 679 O O . LYS A 1 84 ? 27.857 -3.856 -36.199 1.00 53.56 84 LYS A O 1
ATOM 684 N N . LYS A 1 85 ? 29.116 -5.689 -35.859 1.00 51.25 85 LYS A N 1
ATOM 685 C CA . LYS A 1 85 ? 30.176 -5.313 -36.799 1.00 51.25 85 LYS A CA 1
ATOM 686 C C . LYS A 1 85 ? 29.560 -5.354 -38.200 1.00 51.25 85 LYS A C 1
ATOM 688 O O . LYS A 1 85 ? 29.081 -6.403 -38.619 1.00 51.25 85 LYS A O 1
ATOM 693 N N . LYS A 1 86 ? 29.531 -4.210 -38.891 1.00 51.09 86 LYS A N 1
ATOM 694 C CA . LYS A 1 86 ? 29.262 -4.172 -40.334 1.00 51.09 86 LYS A CA 1
ATOM 695 C C . LYS A 1 86 ? 30.347 -5.012 -41.030 1.00 51.09 86 LYS A C 1
ATOM 697 O O . LYS A 1 86 ? 31.515 -4.819 -40.683 1.00 51.09 86 LYS A O 1
ATOM 702 N N . PRO A 1 87 ? 30.006 -5.930 -41.949 1.00 49.16 87 PRO A N 1
ATOM 703 C CA . PRO A 1 87 ? 31.015 -6.580 -42.774 1.00 49.16 87 PRO A CA 1
ATOM 704 C C . PRO A 1 87 ? 31.646 -5.526 -43.694 1.00 49.16 87 PRO A C 1
ATOM 706 O O . PRO A 1 87 ? 30.935 -4.692 -44.256 1.00 49.16 87 PRO A O 1
ATOM 709 N N . ALA A 1 88 ? 32.976 -5.520 -43.770 1.00 56.19 88 ALA A N 1
ATOM 710 C CA . ALA A 1 88 ? 33.722 -4.692 -44.708 1.00 56.19 88 ALA A CA 1
ATOM 711 C C . ALA A 1 88 ? 33.620 -5.320 -46.108 1.00 56.19 88 ALA A C 1
ATOM 713 O O . ALA A 1 88 ? 33.828 -6.528 -46.239 1.00 56.19 88 ALA A O 1
ATOM 714 N N . SER A 1 89 ? 33.251 -4.505 -47.099 1.00 60.50 89 SER A N 1
ATOM 715 C CA . SER A 1 89 ? 33.396 -4.801 -48.531 1.00 60.50 89 SER A CA 1
ATOM 716 C C . SER A 1 89 ? 34.785 -4.426 -49.013 1.00 60.50 89 SER A C 1
ATOM 718 O O . SER A 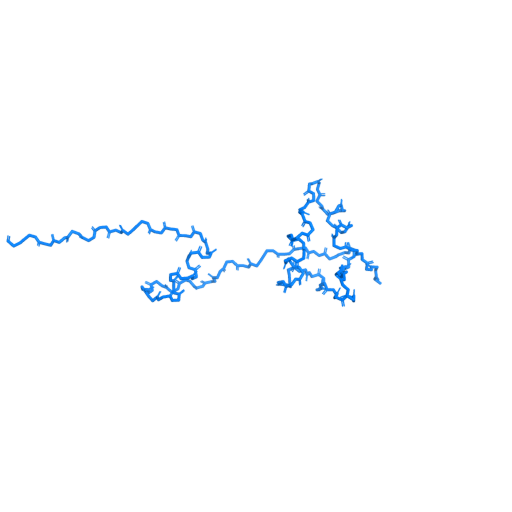1 89 ? 35.348 -3.462 -48.444 1.00 60.50 89 SER A O 1
#

Foldseek 3Di:
DDKDFQQVLQVVVDPDRDDPVVSVVCLVVQQKVVHWDDDPPTIIDPSPIDGDDDDQDPDLDPDPDPVSVVSCVVVVNDDPPDPDDDDDD

Secondary structure (DSSP, 8-state):
--EEEHHHHHHHH-SSPPPHHHHHHHHHTT-EESPPEEETTEEEEETT-EE-PPPPPS----S--HHHHHHHHHTT--PPP---PPPP-